Protein AF-A0A6G2U311-F1 (afdb_monomer_lite)

Foldseek 3Di:
DDPLVVLLVVLLVLLLVLLVVVVVVCVVVVDDDDLVNSLVVSVVPDDPPRDFHPDPDGSSRSSSVSSVCSVVVVVVPDD

Radius of gyration: 13.22 Å; chains: 1; bounding box: 31×25×42 Å

pLDDT: mean 83.05, std 15.2, range [41.12, 96.0]

Sequence (79 aa):
MTIHSLTTHDLFARTERVTKNIAHLAVDTRVTFTINDIVDAVERELPAGYPAPTVGATRRDLIGQIAQSVLSEELYENP

Stru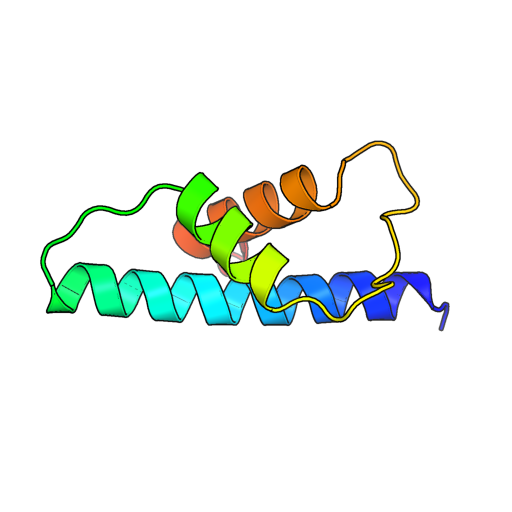cture (mmCIF, N/CA/C/O backbone):
data_AF-A0A6G2U311-F1
#
_entry.id   AF-A0A6G2U311-F1
#
loop_
_atom_site.group_PDB
_atom_site.id
_atom_site.type_symbol
_atom_site.label_atom_id
_atom_site.label_alt_id
_atom_site.label_comp_id
_atom_site.label_asym_id
_atom_site.label_entity_id
_atom_site.label_seq_id
_atom_site.pdbx_PDB_ins_code
_atom_site.Cartn_x
_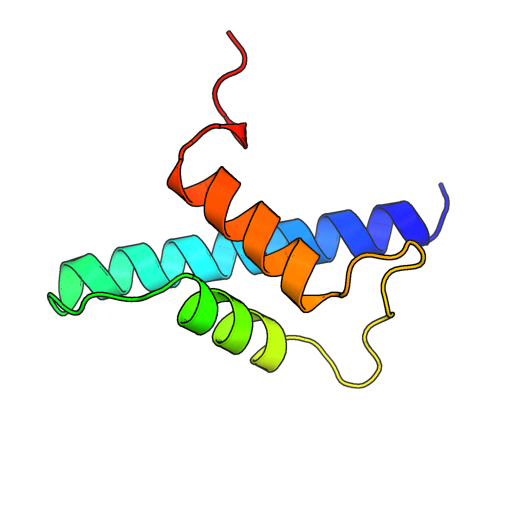atom_site.Cartn_y
_atom_site.Car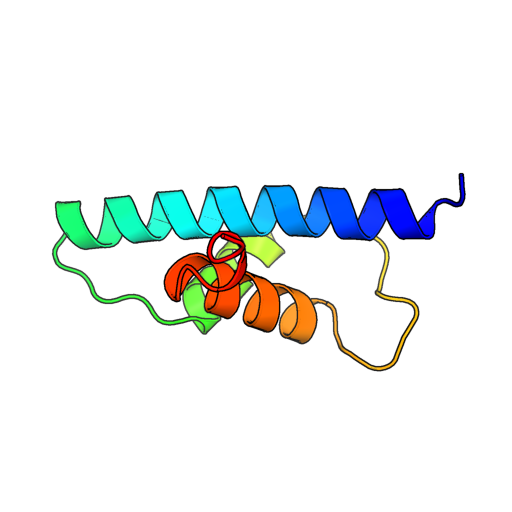tn_z
_atom_site.occupancy
_atom_site.B_iso_or_equiv
_atom_site.auth_seq_id
_atom_site.auth_comp_id
_atom_site.auth_asym_id
_atom_site.auth_atom_id
_atom_site.pdbx_PDB_model_num
ATOM 1 N N . MET A 1 1 ? 1.846 1.452 -29.302 1.00 41.97 1 MET A N 1
ATOM 2 C CA . MET A 1 1 ? 1.540 1.222 -27.876 1.00 41.97 1 MET A CA 1
ATOM 3 C C . MET A 1 1 ? 2.832 0.778 -27.205 1.00 41.97 1 MET A C 1
ATOM 5 O O . MET A 1 1 ? 3.322 -0.298 -27.517 1.00 41.97 1 MET A O 1
ATOM 9 N N . THR A 1 2 ? 3.486 1.671 -26.461 1.00 44.91 2 THR A N 1
ATOM 10 C CA . THR A 1 2 ? 4.839 1.476 -25.911 1.00 44.91 2 THR A CA 1
ATOM 11 C C . THR A 1 2 ? 4.781 0.730 -24.577 1.00 44.91 2 THR A C 1
ATOM 13 O O . THR A 1 2 ? 3.872 0.934 -23.783 1.00 44.91 2 THR A O 1
ATOM 16 N N . ILE A 1 3 ? 5.763 -0.134 -24.318 1.00 53.66 3 ILE A N 1
ATOM 17 C CA . ILE A 1 3 ? 5.839 -1.028 -23.144 1.00 53.66 3 ILE A CA 1
ATOM 18 C C . ILE A 1 3 ? 5.670 -0.270 -21.805 1.00 53.66 3 ILE A C 1
ATOM 20 O O . ILE A 1 3 ? 5.117 -0.817 -20.856 1.00 53.66 3 ILE A O 1
ATOM 24 N N . HIS A 1 4 ? 6.041 1.014 -21.755 1.00 51.25 4 HIS A N 1
ATOM 25 C CA . HIS A 1 4 ? 5.889 1.885 -20.583 1.00 51.25 4 HIS A CA 1
ATOM 26 C C . HIS A 1 4 ? 4.440 2.068 -20.102 1.00 51.25 4 HIS A C 1
ATOM 28 O O . HIS A 1 4 ? 4.200 2.117 -18.899 1.00 51.25 4 HIS A O 1
ATOM 34 N N . SER A 1 5 ? 3.456 2.137 -21.006 1.00 54.38 5 SER A N 1
ATOM 35 C CA . SER A 1 5 ? 2.052 2.315 -20.601 1.00 54.38 5 SER A CA 1
ATOM 36 C C . SER A 1 5 ? 1.454 1.036 -20.006 1.00 54.38 5 SER A C 1
ATOM 38 O O . SER A 1 5 ? 0.567 1.104 -19.161 1.00 54.38 5 SER A O 1
ATOM 40 N N . LEU A 1 6 ? 1.962 -0.131 -20.417 1.00 58.00 6 LEU A N 1
ATOM 41 C CA . LEU A 1 6 ? 1.537 -1.435 -19.901 1.00 58.00 6 LEU A CA 1
ATOM 42 C C . LEU A 1 6 ? 2.036 -1.663 -18.468 1.00 58.00 6 LEU A C 1
ATOM 44 O O . LEU A 1 6 ? 1.291 -2.169 -17.635 1.00 58.00 6 LEU A O 1
ATOM 48 N N . THR A 1 7 ? 3.263 -1.234 -18.159 1.00 69.19 7 THR A N 1
ATOM 49 C CA . THR A 1 7 ? 3.861 -1.383 -16.821 1.00 69.19 7 THR A CA 1
ATOM 50 C C . THR A 1 7 ? 3.236 -0.466 -15.775 1.00 69.19 7 THR A C 1
ATOM 52 O O . THR A 1 7 ? 3.125 -0.845 -14.614 1.00 69.19 7 THR A O 1
ATOM 55 N N . THR A 1 8 ? 2.804 0.736 -16.161 1.00 75.81 8 THR A N 1
ATOM 56 C CA . THR A 1 8 ? 2.129 1.651 -15.228 1.00 75.81 8 THR A CA 1
ATOM 57 C C . THR A 1 8 ? 0.705 1.189 -14.927 1.00 75.81 8 THR A C 1
ATOM 59 O O . THR A 1 8 ? 0.277 1.256 -13.779 1.00 75.81 8 THR A O 1
ATOM 62 N N . HIS A 1 9 ? -0.013 0.673 -15.928 1.00 82.94 9 HIS A N 1
ATOM 63 C CA . HIS A 1 9 ? -1.369 0.162 -15.737 1.00 82.94 9 HIS A CA 1
ATOM 64 C C . HIS A 1 9 ? -1.400 -1.127 -14.899 1.00 82.94 9 HIS A C 1
ATOM 66 O O . HIS A 1 9 ? -2.241 -1.253 -14.013 1.00 82.94 9 HIS A O 1
ATOM 72 N N . ASP A 1 10 ? -0.459 -2.055 -15.119 1.00 87.31 10 ASP A N 1
ATOM 73 C CA . ASP A 1 10 ? -0.326 -3.252 -14.272 1.00 87.31 10 ASP A CA 1
ATOM 74 C C . ASP A 1 10 ? 0.017 -2.882 -12.821 1.00 87.31 10 ASP A C 1
ATOM 76 O O . ASP A 1 10 ? -0.626 -3.380 -11.895 1.00 87.31 10 ASP A O 1
ATOM 80 N N . LEU A 1 11 ? 0.959 -1.950 -12.615 1.00 88.25 11 LEU A N 1
ATOM 81 C CA . LEU A 1 11 ? 1.305 -1.471 -11.275 1.00 88.25 11 LEU A CA 1
ATOM 82 C C . LEU A 1 11 ? 0.086 -0.861 -10.574 1.00 88.25 11 LEU A C 1
ATOM 84 O O . LEU A 1 11 ? -0.180 -1.193 -9.423 1.00 88.25 11 LEU A O 1
ATOM 88 N N . PHE A 1 12 ? -0.687 -0.037 -11.287 1.00 88.31 12 PHE A N 1
ATOM 89 C CA . PHE A 1 12 ? -1.924 0.548 -10.777 1.00 88.31 12 PHE A CA 1
ATOM 90 C C . PHE A 1 12 ? -2.934 -0.520 -10.351 1.00 88.31 12 PHE A C 1
ATOM 92 O O . PHE A 1 12 ? -3.388 -0.506 -9.209 1.00 88.31 12 PHE A O 1
ATOM 99 N N . ALA A 1 13 ? -3.239 -1.480 -11.228 1.00 91.00 13 ALA A N 1
ATOM 100 C CA . ALA A 1 13 ? -4.217 -2.529 -10.943 1.00 91.00 13 ALA A CA 1
ATOM 101 C C . ALA A 1 13 ? -3.812 -3.389 -9.732 1.00 91.00 13 ALA A C 1
ATOM 103 O O . ALA A 1 13 ? -4.656 -3.782 -8.920 1.00 91.00 13 ALA A O 1
ATOM 104 N N . ARG A 1 14 ? -2.511 -3.669 -9.572 1.00 93.44 14 ARG A N 1
ATOM 105 C CA . ARG A 1 14 ? -1.985 -4.383 -8.399 1.00 93.44 14 ARG A CA 1
ATOM 106 C C . ARG A 1 14 ? -2.121 -3.557 -7.131 1.00 93.44 14 ARG A C 1
ATOM 108 O O . ARG A 1 14 ? -2.637 -4.074 -6.142 1.00 93.44 14 ARG A O 1
ATOM 115 N N . THR A 1 15 ? -1.692 -2.297 -7.163 1.00 92.75 15 THR A N 1
ATOM 116 C CA . THR A 1 15 ? -1.798 -1.408 -6.006 1.00 92.75 15 THR A CA 1
ATOM 117 C C . THR A 1 15 ? -3.247 -1.237 -5.580 1.00 92.75 15 THR A C 1
ATOM 119 O O . THR A 1 15 ? -3.548 -1.395 -4.404 1.00 92.75 15 THR A O 1
ATOM 122 N N . GLU A 1 16 ? -4.165 -1.013 -6.517 1.00 93.00 16 GLU A N 1
ATOM 123 C CA . GLU A 1 16 ? -5.588 -0.886 -6.217 1.00 93.00 16 GLU A CA 1
ATOM 124 C C . GLU A 1 16 ? -6.155 -2.143 -5.537 1.00 93.00 16 GLU A C 1
ATOM 126 O O . GLU A 1 16 ? -6.807 -2.044 -4.493 1.00 93.00 16 GLU A O 1
ATOM 131 N N . ARG A 1 17 ? -5.878 -3.336 -6.087 1.00 95.38 17 ARG A N 1
ATOM 132 C CA . ARG A 1 17 ? -6.335 -4.603 -5.496 1.00 95.38 17 ARG A CA 1
ATOM 133 C C . ARG A 1 17 ? -5.805 -4.785 -4.074 1.00 95.38 17 ARG A C 1
ATOM 135 O O . ARG A 1 17 ? -6.569 -5.154 -3.184 1.00 95.38 17 ARG A O 1
ATOM 142 N N . VAL A 1 18 ? -4.511 -4.553 -3.858 1.00 96.00 18 VAL A N 1
ATOM 143 C CA . VAL A 1 18 ? -3.880 -4.725 -2.541 1.00 96.00 18 VAL A CA 1
ATOM 144 C C . VAL A 1 18 ? -4.429 -3.716 -1.534 1.00 96.00 18 VAL A C 1
ATOM 146 O O . VAL A 1 18 ? -4.784 -4.111 -0.425 1.00 96.00 18 VAL A O 1
ATOM 149 N N . THR A 1 19 ? -4.581 -2.450 -1.929 1.00 94.12 19 THR A N 1
ATOM 150 C CA . THR A 1 19 ? -5.190 -1.405 -1.095 1.00 94.12 19 THR A CA 1
ATOM 151 C C . THR A 1 19 ? -6.595 -1.799 -0.649 1.00 94.12 19 THR A C 1
ATOM 153 O O . THR A 1 19 ? -6.892 -1.745 0.542 1.00 94.12 19 THR A O 1
ATOM 156 N N . LYS A 1 20 ? -7.446 -2.272 -1.570 1.00 93.69 20 LYS A N 1
ATOM 157 C CA . LYS A 1 20 ? -8.810 -2.729 -1.247 1.00 93.69 20 LYS A CA 1
ATOM 158 C C . LYS A 1 20 ? -8.815 -3.922 -0.288 1.00 93.69 20 LYS A C 1
ATOM 160 O O . LYS A 1 20 ? -9.587 -3.937 0.666 1.00 93.69 20 LYS A O 1
ATOM 165 N N . ASN A 1 21 ? -7.924 -4.893 -0.492 1.00 95.12 21 ASN A N 1
ATOM 166 C CA . ASN A 1 21 ? -7.793 -6.040 0.410 1.00 95.12 21 ASN A CA 1
ATOM 167 C C . ASN A 1 21 ? -7.379 -5.618 1.827 1.00 95.12 21 ASN A C 1
ATOM 169 O O . ASN A 1 21 ? -7.938 -6.116 2.801 1.00 95.12 21 ASN A O 1
ATOM 173 N N . ILE A 1 22 ? -6.422 -4.694 1.945 1.00 92.88 22 ILE A N 1
ATOM 174 C CA . ILE A 1 22 ? -5.973 -4.167 3.240 1.00 92.88 22 ILE A CA 1
ATOM 175 C C . ILE A 1 22 ? -7.076 -3.339 3.904 1.00 92.88 22 ILE A C 1
ATOM 177 O O . ILE A 1 22 ? -7.276 -3.467 5.107 1.00 92.88 22 ILE A O 1
ATOM 181 N N . ALA A 1 23 ? -7.835 -2.551 3.140 1.00 90.44 23 ALA A N 1
ATOM 182 C CA . ALA A 1 23 ? -8.979 -1.810 3.662 1.00 90.44 23 ALA A CA 1
ATOM 183 C C . ALA A 1 23 ? -10.056 -2.747 4.238 1.00 90.44 23 ALA A C 1
ATOM 185 O O . ALA A 1 23 ? -10.528 -2.519 5.351 1.00 90.44 23 ALA A O 1
ATOM 186 N N . HIS A 1 24 ? -10.394 -3.839 3.540 1.00 92.88 24 HIS A N 1
ATOM 187 C CA . HIS A 1 24 ? -11.299 -4.862 4.080 1.00 92.88 24 HIS A CA 1
ATOM 188 C C . HIS A 1 24 ? -10.730 -5.520 5.342 1.00 92.88 24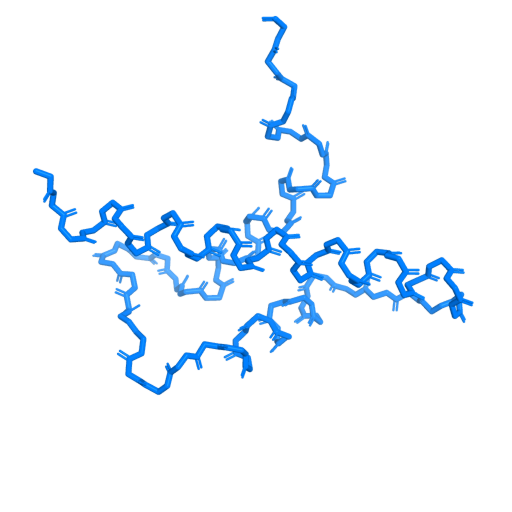 HIS A C 1
ATOM 190 O O . HIS A 1 24 ? -11.428 -5.626 6.349 1.00 92.88 24 HIS A O 1
ATOM 196 N N . LEU A 1 25 ? -9.446 -5.890 5.325 1.00 93.88 25 LEU A N 1
ATOM 197 C CA . LEU A 1 25 ? -8.790 -6.493 6.483 1.00 93.88 25 LEU A CA 1
ATOM 198 C C . LEU A 1 25 ? -8.817 -5.558 7.701 1.00 93.88 25 LEU A C 1
ATOM 200 O O . LEU A 1 25 ? -9.095 -6.014 8.803 1.00 93.88 25 LEU A O 1
ATOM 204 N N . ALA A 1 26 ? -8.581 -4.258 7.506 1.00 93.19 26 ALA A N 1
ATOM 205 C CA . ALA A 1 26 ? -8.633 -3.252 8.564 1.00 93.19 26 ALA A CA 1
ATOM 206 C C . ALA A 1 26 ? -9.996 -3.219 9.269 1.00 93.19 26 ALA A C 1
ATOM 208 O O . ALA A 1 26 ? -10.058 -3.137 10.498 1.00 93.19 26 ALA A O 1
ATOM 209 N N . VAL A 1 27 ? -11.082 -3.322 8.497 1.00 93.06 27 VAL A N 1
ATOM 210 C CA . VAL A 1 27 ? -12.453 -3.379 9.021 1.00 93.06 27 VAL A CA 1
ATOM 211 C C . VAL A 1 27 ? -12.678 -4.670 9.807 1.00 93.06 27 VAL A C 1
ATOM 213 O O . VAL A 1 27 ? -13.153 -4.618 10.944 1.00 93.06 27 VAL A O 1
ATOM 216 N N . ASP A 1 28 ? -12.289 -5.810 9.236 1.00 95.25 28 ASP A N 1
ATOM 217 C CA . ASP A 1 28 ? -12.525 -7.127 9.831 1.00 95.25 28 ASP A CA 1
ATOM 218 C C . ASP A 1 28 ? -11.721 -7.341 11.121 1.00 95.25 28 ASP A C 1
ATOM 220 O O . ASP A 1 28 ? -12.228 -7.896 12.098 1.00 95.25 28 ASP A O 1
ATOM 224 N N . THR A 1 29 ? -10.465 -6.886 11.157 1.00 94.81 29 THR A N 1
ATOM 225 C CA . THR A 1 29 ? -9.553 -7.129 12.284 1.00 94.81 29 THR A CA 1
ATOM 226 C C . THR A 1 29 ? -9.470 -5.971 13.270 1.00 94.81 29 THR A C 1
ATOM 228 O O . THR A 1 29 ? -8.869 -6.130 14.333 1.00 94.81 29 THR A O 1
ATOM 231 N N . ARG A 1 30 ? -10.047 -4.806 12.940 1.00 93.75 30 ARG A N 1
ATOM 232 C CA . ARG A 1 30 ? -9.887 -3.540 13.685 1.00 93.75 30 ARG A CA 1
ATOM 233 C C . ARG A 1 30 ? -8.422 -3.123 13.863 1.00 93.75 30 ARG A C 1
ATOM 235 O O . ARG A 1 30 ? -8.072 -2.482 14.853 1.00 93.75 30 ARG A O 1
ATOM 242 N N . VAL A 1 31 ? -7.564 -3.509 12.920 1.00 94.12 31 VAL A N 1
ATOM 243 C CA . VAL A 1 31 ? -6.150 -3.118 12.886 1.00 94.12 31 VAL A CA 1
ATOM 244 C C . VAL A 1 31 ? -5.994 -1.928 11.951 1.00 94.12 31 VAL A C 1
ATOM 246 O O . VAL A 1 31 ? -6.530 -1.921 10.846 1.00 94.12 31 VAL A O 1
ATOM 249 N N . THR A 1 32 ? -5.231 -0.931 12.385 1.00 91.88 32 THR A N 1
ATOM 250 C CA . THR A 1 32 ? -4.849 0.193 11.531 1.00 91.88 32 THR A CA 1
ATOM 251 C C . THR A 1 32 ? -3.639 -0.185 10.689 1.00 91.88 32 THR A C 1
ATOM 253 O O . THR A 1 32 ? -2.639 -0.662 11.224 1.00 91.88 32 THR A O 1
ATOM 256 N N . PHE A 1 33 ? -3.713 0.088 9.390 1.00 91.69 33 PHE A N 1
ATOM 257 C CA . PHE A 1 33 ? -2.606 -0.073 8.451 1.00 91.69 33 PHE A CA 1
ATOM 258 C C . PHE A 1 33 ? -2.150 1.289 7.931 1.00 91.69 33 PHE A C 1
ATOM 260 O O . PHE A 1 33 ? -2.936 2.231 7.827 1.00 91.69 33 PHE A O 1
ATOM 267 N N . THR A 1 34 ? -0.867 1.393 7.609 1.00 94.88 34 THR A N 1
ATOM 268 C CA . THR A 1 34 ? -0.242 2.579 7.024 1.00 94.88 34 THR A CA 1
ATOM 269 C C . THR A 1 34 ? -0.080 2.426 5.511 1.00 94.88 34 THR A C 1
ATOM 271 O O . THR A 1 34 ? -0.117 1.319 4.974 1.00 94.88 34 THR A O 1
ATOM 274 N N . ILE A 1 35 ? 0.185 3.533 4.807 1.00 94.12 35 ILE A N 1
ATOM 275 C CA . ILE A 1 35 ? 0.551 3.487 3.379 1.00 94.12 35 ILE A CA 1
ATOM 276 C C . ILE A 1 35 ? 1.787 2.606 3.149 1.00 94.12 35 ILE A C 1
ATOM 278 O O . ILE A 1 35 ? 1.845 1.879 2.163 1.00 94.12 35 ILE A O 1
ATOM 282 N N . ASN A 1 36 ? 2.755 2.607 4.070 1.00 95.00 36 ASN A N 1
ATOM 283 C CA . ASN A 1 36 ? 3.950 1.772 3.940 1.00 95.00 36 ASN A CA 1
ATOM 284 C C . ASN A 1 36 ? 3.626 0.273 3.976 1.00 95.00 36 ASN A C 1
ATOM 286 O O . ASN A 1 36 ? 4.261 -0.486 3.246 1.00 95.00 36 ASN A O 1
ATOM 290 N N . ASP A 1 37 ? 2.614 -0.144 4.743 1.00 95.75 37 ASP A N 1
ATOM 291 C CA . ASP A 1 37 ? 2.162 -1.541 4.763 1.00 95.75 37 ASP A CA 1
ATOM 292 C C . ASP A 1 37 ? 1.588 -1.958 3.403 1.00 95.75 37 ASP A C 1
ATOM 294 O O . ASP A 1 37 ? 1.846 -3.064 2.925 1.00 95.75 37 ASP A O 1
ATOM 298 N N . ILE A 1 38 ? 0.863 -1.048 2.742 1.00 94.56 38 ILE A N 1
ATOM 299 C CA . ILE A 1 38 ? 0.363 -1.250 1.378 1.00 94.56 38 ILE A CA 1
ATOM 300 C C . ILE A 1 38 ? 1.533 -1.336 0.397 1.00 94.56 38 ILE A C 1
ATOM 302 O O . ILE A 1 38 ? 1.584 -2.266 -0.407 1.00 94.56 38 ILE A O 1
ATOM 306 N N . VAL A 1 39 ? 2.493 -0.407 0.471 1.00 95.19 39 VAL A N 1
ATOM 307 C CA . VAL A 1 39 ? 3.674 -0.416 -0.405 1.00 95.19 39 VAL A CA 1
ATOM 308 C C . VAL A 1 39 ? 4.436 -1.733 -0.264 1.00 95.19 39 VAL A C 1
ATOM 310 O O . VAL A 1 39 ? 4.782 -2.350 -1.270 1.00 95.19 39 VAL A O 1
ATOM 313 N N . ASP A 1 40 ? 4.652 -2.205 0.962 1.00 95.81 40 ASP A N 1
ATOM 314 C CA . ASP A 1 40 ? 5.333 -3.473 1.222 1.00 95.81 40 ASP A CA 1
ATOM 315 C C . ASP A 1 40 ? 4.547 -4.681 0.716 1.00 95.81 40 ASP A C 1
ATOM 317 O O . ASP A 1 40 ? 5.136 -5.609 0.158 1.00 95.81 40 ASP A O 1
ATOM 321 N N . ALA A 1 41 ? 3.225 -4.684 0.883 1.00 95.56 41 ALA A N 1
ATOM 322 C CA . ALA A 1 41 ? 2.375 -5.748 0.369 1.00 95.56 41 ALA A CA 1
ATOM 323 C C . ALA A 1 41 ? 2.406 -5.810 -1.166 1.00 95.56 41 ALA A C 1
ATOM 325 O O . ALA A 1 41 ? 2.576 -6.894 -1.722 1.00 95.56 41 ALA A O 1
ATOM 326 N N . VAL A 1 42 ? 2.327 -4.664 -1.850 1.00 94.00 42 VAL A N 1
ATOM 327 C CA . VAL A 1 42 ? 2.426 -4.602 -3.316 1.00 94.00 42 VAL A CA 1
ATOM 328 C C . VAL A 1 42 ? 3.801 -5.065 -3.783 1.00 94.00 42 VAL A C 1
ATOM 330 O O . VAL A 1 42 ? 3.888 -5.909 -4.667 1.00 94.00 42 VAL A O 1
ATOM 333 N N . GLU A 1 43 ? 4.878 -4.566 -3.174 1.00 92.75 43 GLU A N 1
ATOM 334 C CA . GLU A 1 43 ? 6.253 -4.936 -3.527 1.00 92.75 43 GLU A CA 1
ATOM 335 C C . GLU A 1 43 ? 6.509 -6.447 -3.400 1.00 92.75 43 GLU A C 1
ATOM 337 O O . GLU A 1 43 ? 7.198 -7.020 -4.243 1.00 92.75 43 GLU A O 1
ATOM 342 N N . ARG A 1 44 ? 5.908 -7.114 -2.404 1.00 93.19 44 ARG A N 1
ATOM 343 C CA . ARG A 1 44 ? 5.983 -8.579 -2.238 1.00 93.19 44 ARG A CA 1
ATOM 344 C C . ARG A 1 44 ? 5.252 -9.360 -3.331 1.00 93.19 44 ARG A C 1
ATOM 346 O O . ARG A 1 44 ? 5.611 -10.506 -3.585 1.00 93.19 44 ARG A O 1
ATOM 353 N N . GLU A 1 45 ? 4.234 -8.776 -3.955 1.00 91.12 45 GLU A N 1
ATOM 354 C CA . GLU A 1 45 ? 3.474 -9.412 -5.037 1.00 91.12 45 GLU A CA 1
ATOM 355 C C . GLU A 1 45 ? 4.086 -9.188 -6.429 1.00 91.12 45 GLU A C 1
ATOM 357 O O . GLU A 1 45 ? 3.641 -9.797 -7.410 1.00 91.12 45 GLU A O 1
ATOM 362 N N . LEU A 1 46 ? 5.079 -8.304 -6.549 1.00 89.12 46 LEU A N 1
ATOM 363 C CA . LEU A 1 46 ? 5.728 -8.053 -7.828 1.00 89.12 46 LEU A CA 1
ATOM 364 C C . LEU A 1 46 ? 6.646 -9.222 -8.210 1.00 89.12 46 LEU A C 1
ATOM 366 O O . LEU A 1 46 ? 7.414 -9.711 -7.379 1.00 89.12 46 LEU A O 1
ATOM 370 N N . PRO A 1 47 ? 6.621 -9.666 -9.479 1.00 89.19 47 PRO A N 1
ATOM 371 C CA . PRO A 1 47 ? 7.526 -10.706 -9.938 1.00 89.19 47 PRO A CA 1
ATOM 372 C C . PRO A 1 47 ? 8.983 -10.232 -9.885 1.00 89.19 47 PRO A C 1
ATOM 374 O O . PRO A 1 47 ? 9.294 -9.047 -10.050 1.00 89.19 47 PRO A O 1
ATOM 377 N N . ALA A 1 48 ? 9.901 -11.182 -9.708 1.00 86.12 48 ALA A N 1
ATOM 378 C CA . ALA A 1 48 ? 11.327 -10.903 -9.810 1.00 86.12 48 ALA A CA 1
ATOM 379 C C . ALA A 1 48 ? 11.654 -10.278 -11.179 1.00 86.12 48 ALA A C 1
ATOM 381 O O . ALA A 1 48 ? 11.181 -10.744 -12.215 1.00 86.12 48 ALA A O 1
ATOM 382 N N . GLY A 1 49 ? 12.455 -9.210 -11.179 1.00 83.38 49 GLY A N 1
ATOM 383 C CA . GLY A 1 49 ? 12.804 -8.481 -12.402 1.00 83.38 49 GLY A CA 1
ATOM 384 C C . GLY A 1 49 ? 11.707 -7.554 -12.934 1.00 83.38 49 GLY A C 1
ATOM 385 O O . GLY A 1 49 ? 11.829 -7.080 -14.063 1.00 83.38 49 GLY A O 1
ATOM 386 N N . TYR A 1 50 ? 10.654 -7.273 -12.151 1.00 83.69 50 TYR A N 1
ATOM 387 C CA . TYR A 1 50 ? 9.650 -6.278 -12.529 1.00 83.69 50 TYR A CA 1
ATOM 388 C C . TYR A 1 50 ? 10.320 -4.938 -12.881 1.00 83.69 50 TYR A C 1
ATOM 390 O O . TYR A 1 50 ? 11.172 -4.468 -12.117 1.00 83.69 50 TYR A O 1
ATOM 398 N N . PRO A 1 51 ? 9.953 -4.323 -14.018 1.00 82.81 51 PRO A N 1
ATOM 399 C CA . PRO A 1 51 ? 10.668 -3.178 -14.557 1.00 82.81 51 PRO A CA 1
ATOM 400 C C . PRO A 1 51 ? 10.661 -1.996 -13.590 1.00 82.81 51 PRO A C 1
ATOM 402 O O . PRO A 1 51 ? 9.644 -1.663 -12.975 1.00 82.81 51 PRO A O 1
ATOM 405 N N . ALA A 1 52 ? 11.817 -1.347 -13.476 1.00 78.25 52 ALA A N 1
ATOM 406 C CA . ALA A 1 52 ? 11.927 -0.095 -12.751 1.00 78.25 52 ALA A CA 1
ATOM 407 C C . ALA A 1 52 ? 11.199 1.027 -13.518 1.00 78.25 52 ALA A C 1
ATOM 409 O O . ALA A 1 52 ? 11.184 1.015 -14.755 1.00 78.25 52 ALA A O 1
ATOM 410 N N . PRO A 1 53 ? 10.620 2.013 -12.814 1.00 74.31 53 PRO A N 1
ATOM 411 C CA . PRO A 1 53 ? 10.089 3.207 -13.452 1.00 74.31 53 PRO A CA 1
ATOM 412 C C . PRO A 1 53 ? 11.186 3.944 -14.221 1.00 74.31 53 PRO A C 1
ATOM 414 O O . PRO A 1 53 ? 12.328 4.033 -13.775 1.00 74.31 53 PRO A O 1
ATOM 417 N N . THR A 1 54 ? 10.836 4.493 -15.380 1.00 68.56 54 THR A N 1
ATOM 418 C CA . THR A 1 54 ? 11.773 5.210 -16.259 1.00 68.56 54 THR A CA 1
ATOM 419 C C . THR A 1 54 ? 12.005 6.670 -15.871 1.00 68.56 54 THR A C 1
ATOM 421 O O . THR A 1 54 ? 12.884 7.310 -16.440 1.00 68.56 54 THR A O 1
ATOM 424 N N . VAL A 1 55 ? 11.223 7.221 -14.940 1.00 66.44 55 VAL A N 1
ATOM 425 C CA . VAL A 1 55 ? 11.252 8.642 -14.556 1.00 66.44 55 VAL A CA 1
ATOM 426 C C . VAL A 1 55 ? 11.410 8.732 -13.043 1.00 66.44 55 VAL A C 1
ATOM 428 O O . VAL A 1 55 ? 10.839 7.897 -12.356 1.00 66.44 55 VAL A O 1
ATOM 431 N N . GLY A 1 56 ? 12.165 9.731 -12.563 1.00 61.34 56 GLY A N 1
ATOM 432 C CA . GLY A 1 56 ? 12.796 9.901 -11.236 1.00 61.34 56 GLY A CA 1
ATOM 433 C C . GLY A 1 56 ? 12.030 9.623 -9.929 1.00 61.34 56 GLY A C 1
ATOM 434 O O . GLY A 1 56 ? 12.580 9.903 -8.870 1.00 61.34 56 GLY A O 1
ATOM 435 N N . ALA A 1 57 ? 10.815 9.082 -9.965 1.00 72.00 57 ALA A N 1
ATOM 436 C CA . ALA A 1 57 ? 10.160 8.457 -8.824 1.00 72.00 57 ALA A CA 1
ATOM 437 C C . ALA A 1 57 ? 10.603 6.992 -8.690 1.00 72.00 57 ALA A C 1
ATOM 439 O O . ALA A 1 57 ? 10.716 6.261 -9.681 1.00 72.00 57 ALA A O 1
ATOM 440 N N . THR A 1 58 ? 10.819 6.524 -7.461 1.00 86.88 58 THR A N 1
ATOM 441 C CA . THR A 1 58 ? 11.009 5.090 -7.241 1.00 86.88 58 THR A CA 1
ATOM 442 C C . THR A 1 58 ? 9.690 4.351 -7.462 1.00 86.88 58 THR A C 1
ATOM 444 O O . THR A 1 58 ? 8.600 4.924 -7.399 1.00 86.88 58 THR A O 1
ATOM 447 N N . ARG A 1 59 ? 9.765 3.038 -7.692 1.00 89.62 59 ARG A N 1
ATOM 448 C CA . ARG A 1 59 ? 8.562 2.200 -7.788 1.00 89.62 59 ARG A CA 1
ATOM 449 C C . ARG A 1 59 ? 7.704 2.309 -6.527 1.00 89.62 59 ARG A C 1
ATOM 451 O O . ARG A 1 59 ? 6.487 2.397 -6.627 1.00 89.62 59 ARG A O 1
ATOM 458 N N . ARG A 1 60 ? 8.356 2.365 -5.365 1.00 91.75 60 ARG A N 1
ATOM 459 C CA . ARG A 1 60 ? 7.707 2.524 -4.063 1.00 91.75 60 ARG A CA 1
ATOM 460 C C . ARG A 1 60 ? 6.992 3.864 -3.936 1.00 91.75 60 ARG A C 1
ATOM 462 O O . ARG A 1 60 ? 5.874 3.883 -3.435 1.00 91.75 60 ARG A O 1
ATOM 469 N N . ASP A 1 61 ? 7.583 4.945 -4.444 1.00 89.50 61 ASP A N 1
ATOM 470 C CA . ASP A 1 61 ? 6.933 6.262 -4.459 1.00 89.50 61 ASP A CA 1
ATOM 471 C C . ASP A 1 61 ? 5.673 6.244 -5.326 1.00 89.50 61 ASP A C 1
ATOM 473 O O . ASP A 1 61 ? 4.634 6.752 -4.912 1.00 89.50 61 ASP A O 1
ATOM 477 N N . LEU A 1 62 ? 5.737 5.605 -6.501 1.00 88.88 62 LEU A N 1
ATOM 478 C CA . LEU A 1 62 ? 4.574 5.456 -7.377 1.00 88.88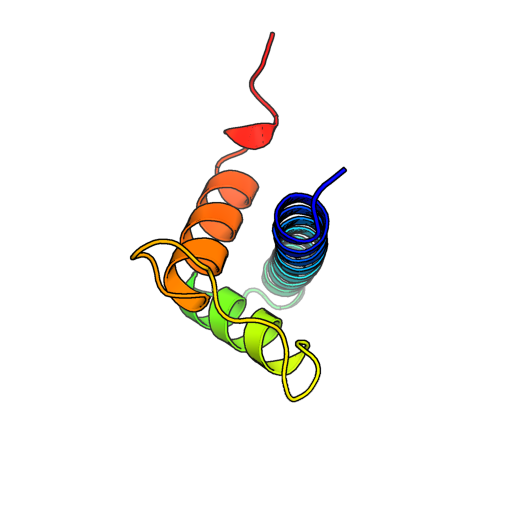 62 LEU A CA 1
ATOM 479 C C . LEU A 1 62 ? 3.473 4.617 -6.724 1.00 88.88 62 LEU A C 1
ATOM 481 O O . LEU A 1 62 ? 2.314 5.017 -6.751 1.00 88.88 62 LEU A O 1
ATOM 485 N N . ILE A 1 63 ? 3.821 3.488 -6.101 1.00 92.19 63 ILE A N 1
ATOM 486 C CA . ILE A 1 63 ? 2.856 2.668 -5.356 1.00 92.19 63 ILE A CA 1
ATOM 487 C C . ILE A 1 63 ? 2.221 3.487 -4.227 1.00 92.19 63 ILE A C 1
ATOM 489 O O . ILE A 1 63 ? 1.007 3.443 -4.059 1.00 92.19 63 ILE A O 1
ATOM 493 N N . GLY A 1 64 ? 3.020 4.250 -3.477 1.00 92.88 64 GLY A N 1
ATOM 494 C CA . GLY A 1 64 ? 2.532 5.096 -2.389 1.00 92.88 64 GLY A CA 1
ATOM 495 C C . GLY A 1 64 ? 1.551 6.164 -2.873 1.00 92.88 64 GLY A C 1
ATOM 496 O O . GLY A 1 64 ? 0.489 6.328 -2.280 1.00 92.88 64 GLY A O 1
ATOM 497 N N . GLN A 1 65 ? 1.864 6.836 -3.985 1.00 89.56 65 GLN A N 1
ATOM 498 C CA . GLN A 1 65 ? 0.970 7.816 -4.609 1.00 89.56 65 GLN A CA 1
ATOM 499 C C . GLN A 1 65 ? -0.341 7.171 -5.067 1.00 89.56 65 GLN A C 1
ATOM 501 O O . GLN A 1 65 ? -1.409 7.677 -4.743 1.00 89.56 65 GLN A O 1
ATOM 506 N N . ILE A 1 66 ? -0.278 6.022 -5.749 1.00 89.69 66 ILE A N 1
ATOM 507 C CA . ILE A 1 66 ? -1.480 5.306 -6.200 1.00 89.69 66 ILE A CA 1
ATOM 508 C C . ILE A 1 66 ? -2.325 4.863 -4.999 1.00 89.69 66 ILE A C 1
ATOM 510 O O . ILE A 1 66 ? -3.538 5.042 -5.009 1.00 89.69 66 ILE A O 1
ATOM 514 N N . ALA A 1 67 ? -1.705 4.314 -3.951 1.00 91.25 67 ALA A N 1
ATOM 515 C CA . ALA A 1 67 ? -2.409 3.892 -2.743 1.00 91.25 67 ALA A CA 1
ATOM 516 C C . ALA A 1 67 ? -3.119 5.068 -2.058 1.00 91.25 67 ALA A C 1
ATOM 518 O O . ALA A 1 67 ? -4.286 4.938 -1.691 1.00 91.25 67 ALA A O 1
ATOM 519 N N . GLN A 1 68 ? -2.442 6.216 -1.943 1.00 90.94 68 GLN A N 1
ATOM 520 C CA . GLN A 1 68 ? -3.031 7.438 -1.404 1.00 90.94 68 GLN A CA 1
ATOM 521 C C . GLN A 1 68 ? -4.250 7.865 -2.225 1.00 90.94 68 GLN A C 1
ATOM 523 O O . GLN A 1 68 ? -5.309 8.077 -1.645 1.00 90.94 68 GLN A O 1
ATOM 528 N N . SER A 1 69 ? -4.122 7.913 -3.554 1.00 88.25 69 SER A N 1
ATOM 529 C CA . SER A 1 69 ? -5.205 8.336 -4.444 1.00 88.25 69 SER A CA 1
ATOM 530 C C . SER A 1 69 ? -6.387 7.357 -4.494 1.00 88.25 69 SER A C 1
ATOM 532 O O . SER A 1 69 ? -7.515 7.762 -4.760 1.00 88.25 69 SER A O 1
ATOM 534 N N . VAL A 1 70 ? -6.157 6.060 -4.249 1.00 87.06 70 VAL A N 1
ATOM 535 C CA . VAL A 1 70 ? -7.237 5.063 -4.127 1.00 87.06 70 VAL A CA 1
ATOM 536 C C . 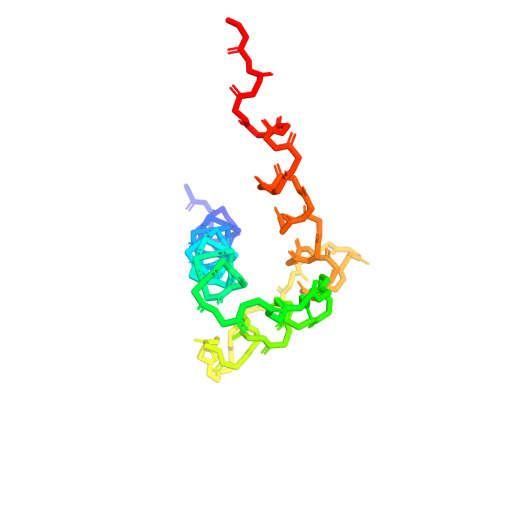VAL A 1 70 ? -8.002 5.259 -2.819 1.00 87.06 70 VAL A C 1
ATOM 538 O O . VAL A 1 70 ? -9.226 5.176 -2.819 1.00 87.06 70 VAL A O 1
ATOM 541 N N . LEU A 1 71 ? -7.300 5.512 -1.710 1.00 86.31 71 LEU A N 1
ATOM 542 C CA . LEU A 1 71 ? -7.920 5.697 -0.392 1.00 86.31 71 LEU A CA 1
ATOM 543 C C . LEU A 1 71 ? -8.630 7.046 -0.238 1.00 86.31 71 LEU A C 1
ATOM 545 O O . LEU A 1 71 ? -9.561 7.141 0.554 1.00 86.31 71 LEU A O 1
ATOM 549 N N . SER A 1 72 ? -8.186 8.076 -0.957 1.00 84.56 72 SER A N 1
ATOM 550 C CA . SER A 1 72 ? -8.825 9.395 -0.973 1.00 84.56 72 SER A CA 1
ATOM 551 C C . SER A 1 72 ? -10.005 9.493 -1.943 1.00 84.56 72 SER A C 1
ATOM 553 O O . SER A 1 72 ? -10.637 10.539 -1.992 1.00 84.56 72 SER A O 1
ATOM 555 N N . GLU A 1 73 ? -10.282 8.443 -2.727 1.00 76.94 73 GLU A N 1
ATOM 556 C CA . GLU A 1 73 ? -11.235 8.450 -3.851 1.00 76.94 73 GLU A CA 1
ATOM 557 C C . GLU A 1 73 ? -10.940 9.503 -4.946 1.00 76.94 73 GLU A C 1
ATOM 559 O O . GLU A 1 73 ? -11.689 9.613 -5.914 1.00 76.94 73 GLU A O 1
ATOM 564 N N . GLU A 1 74 ? -9.793 10.194 -4.897 1.00 64.94 74 GLU A N 1
ATOM 565 C CA . GLU A 1 74 ? -9.388 11.229 -5.869 1.00 64.94 74 GLU A CA 1
ATOM 566 C C . GLU A 1 74 ? -9.260 10.696 -7.309 1.00 64.94 74 GLU A C 1
ATOM 568 O O . GLU A 1 74 ? -9.315 11.460 -8.269 1.00 64.94 74 GLU A O 1
ATOM 573 N N . LEU A 1 75 ? -9.096 9.381 -7.486 1.00 56.41 75 LEU A N 1
ATOM 574 C CA . LEU A 1 75 ? -9.090 8.734 -8.807 1.00 56.41 75 LEU A CA 1
ATOM 575 C C . LEU A 1 75 ? -10.487 8.561 -9.420 1.00 56.41 75 LEU A C 1
ATOM 577 O O . LEU A 1 75 ? -10.592 8.340 -10.627 1.00 56.41 75 LEU A O 1
ATOM 581 N N . TYR A 1 76 ? -11.537 8.628 -8.602 1.00 56.44 76 TYR A N 1
ATOM 582 C CA . TYR A 1 76 ? -12.930 8.388 -8.986 1.00 56.44 76 TYR A CA 1
ATOM 583 C C . TYR A 1 76 ? -13.777 9.664 -8.994 1.00 56.44 76 TYR A C 1
ATOM 585 O O . TYR A 1 76 ? -14.835 9.682 -9.622 1.00 56.44 76 TYR A O 1
ATOM 593 N N . GLU A 1 77 ? -13.295 10.746 -8.379 1.00 51.09 77 GLU A N 1
ATOM 594 C CA . GLU A 1 77 ? -13.899 12.077 -8.459 1.00 51.09 77 GLU A CA 1
ATOM 595 C C . GLU A 1 77 ? -13.585 12.766 -9.802 1.00 51.09 77 GLU A C 1
ATOM 597 O O . GLU A 1 77 ? -12.830 13.732 -9.890 1.00 51.09 77 GLU A O 1
ATOM 602 N N . ASN A 1 78 ? -14.186 12.270 -10.884 1.00 41.12 78 ASN A N 1
ATOM 603 C CA . ASN A 1 78 ? -14.435 13.059 -12.093 1.00 41.12 78 ASN A CA 1
ATOM 604 C C . ASN A 1 78 ? -15.961 13.114 -12.298 1.00 41.12 78 ASN A C 1
ATOM 606 O O . ASN A 1 78 ? -16.552 12.048 -12.489 1.00 41.12 78 ASN A O 1
ATOM 610 N N . PRO A 1 79 ? -16.607 14.296 -12.212 1.00 49.38 79 PRO A N 1
ATOM 611 C CA . PRO A 1 79 ? -18.050 14.439 -12.421 1.00 49.38 79 PRO A CA 1
ATOM 612 C C . PRO A 1 79 ? -18.489 14.144 -13.863 1.00 49.38 79 PRO A C 1
ATOM 614 O O . PRO A 1 79 ? -17.698 14.394 -14.803 1.00 49.38 79 PRO A O 1
#

Secondary structure (DSSP, 8-state):
--HHHHHHHHHHHHHHHHHHHHHHHHHHH-----HHHHHHHHHHHSPTTPPPPSSSS-HHHHHHHHHHHHHT-TTT---